Protein AF-A0A9X9BD15-F1 (afdb_monomer_lite)

Foldseek 3Di:
DVLVVCCVPDPLALQSLLVVQLPDDFDDPCPPQPRSAFDPAWDAADDDDPVPGPATADHPVCLVVLRVVLRCLLPDPPDPDDLLVSLVVSLVSQVRSVGGPTCSNVSSLVSSLSSCCVVVVDVDSPDPCVVPD

Structure (mmCIF, N/CA/C/O backbone):
data_AF-A0A9X9BD15-F1
#
_entry.id   AF-A0A9X9BD15-F1
#
loop_
_atom_site.group_PDB
_atom_site.id
_atom_site.type_symbol
_atom_site.label_atom_id
_atom_site.label_alt_id
_atom_site.label_comp_id
_atom_site.label_asym_id
_atom_site.label_entity_id
_atom_site.label_seq_id
_atom_site.pdbx_PDB_ins_code
_atom_site.Cartn_x
_atom_site.Cartn_y
_atom_site.Cartn_z
_atom_site.occupancy
_atom_site.B_iso_or_equiv
_atom_site.auth_seq_id
_atom_site.auth_comp_id
_atom_site.auth_asym_id
_atom_site.auth_atom_id
_atom_site.pdbx_PDB_model_num
ATOM 1 N N . MET A 1 1 ? 1.923 12.522 13.757 1.00 67.44 1 MET A N 1
ATOM 2 C CA . MET A 1 1 ? 2.247 11.699 12.566 1.00 67.44 1 MET A CA 1
ATOM 3 C C . MET A 1 1 ? 1.398 12.184 11.397 1.00 67.44 1 MET A C 1
ATOM 5 O O . MET A 1 1 ? 0.188 12.222 11.559 1.00 67.44 1 MET A O 1
ATOM 9 N N . TYR A 1 2 ? 1.991 12.564 10.257 1.00 82.44 2 TYR A N 1
ATOM 10 C CA . TYR A 1 2 ? 1.248 13.149 9.123 1.00 82.44 2 TYR A CA 1
ATOM 11 C C . TYR A 1 2 ? 0.061 12.285 8.658 1.00 82.44 2 TYR A C 1
ATOM 13 O O . TYR A 1 2 ? -1.037 12.809 8.524 1.00 82.44 2 TYR A O 1
ATOM 21 N N . GLY 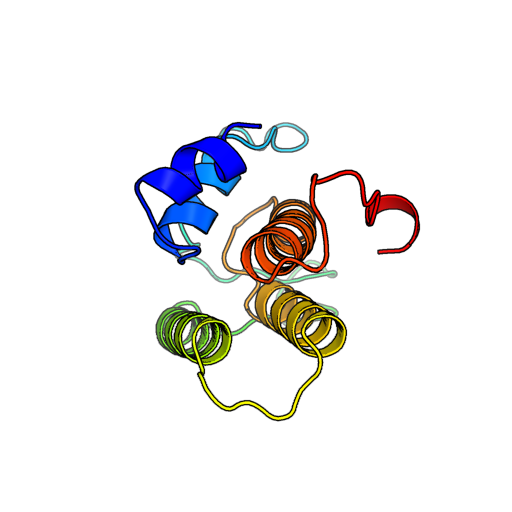A 1 3 ? 0.243 10.965 8.516 1.00 79.25 3 GLY A N 1
ATOM 22 C CA . GLY A 1 3 ? -0.830 10.058 8.083 1.00 79.25 3 GLY A CA 1
ATOM 23 C C . GLY A 1 3 ? -2.052 10.051 9.005 1.00 79.25 3 GLY A C 1
ATOM 24 O O . GLY A 1 3 ? -3.171 10.130 8.522 1.00 79.25 3 GLY A O 1
ATOM 25 N N . LEU A 1 4 ? -1.852 10.050 10.329 1.00 82.81 4 LEU A N 1
ATOM 26 C CA . LEU A 1 4 ? -2.960 10.113 11.293 1.00 82.81 4 LEU A CA 1
ATOM 27 C C . LEU A 1 4 ? -3.695 11.456 11.270 1.00 82.81 4 LEU A C 1
ATOM 29 O O . LEU A 1 4 ? -4.906 11.482 11.435 1.00 82.81 4 LEU A O 1
ATOM 33 N N . VAL A 1 5 ? -2.980 12.559 11.031 1.00 87.12 5 VAL A N 1
ATOM 34 C CA . VAL A 1 5 ? -3.612 13.877 10.856 1.00 87.12 5 VAL A CA 1
ATOM 35 C C . VAL A 1 5 ? -4.443 13.893 9.572 1.00 87.12 5 VAL A C 1
ATOM 37 O O . VAL A 1 5 ? -5.581 14.348 9.584 1.00 87.12 5 VAL A O 1
ATOM 40 N N . ARG A 1 6 ? -3.909 13.342 8.474 1.00 90.81 6 ARG A N 1
ATOM 41 C CA . ARG A 1 6 ? -4.612 13.276 7.185 1.00 90.81 6 ARG A CA 1
ATOM 42 C C . ARG A 1 6 ? -5.842 12.382 7.195 1.00 90.81 6 ARG A C 1
ATOM 44 O O . ARG A 1 6 ? -6.763 12.667 6.439 1.00 90.81 6 ARG A O 1
ATOM 51 N N . LEU A 1 7 ? -5.889 11.372 8.063 1.00 88.31 7 LEU A N 1
ATOM 52 C CA . LEU A 1 7 ? -7.076 10.534 8.248 1.00 88.31 7 LEU A CA 1
ATOM 53 C C . LEU A 1 7 ? -8.309 11.313 8.738 1.00 88.31 7 LEU A C 1
ATOM 55 O O . LEU A 1 7 ? -9.419 10.813 8.592 1.00 88.31 7 LEU A O 1
ATOM 59 N N . GLY A 1 8 ? -8.139 12.533 9.267 1.00 85.94 8 GLY A N 1
ATOM 60 C CA . GLY A 1 8 ? -9.256 13.434 9.567 1.00 85.94 8 GLY A CA 1
ATOM 61 C C . GLY A 1 8 ? -9.965 13.993 8.325 1.00 85.94 8 GLY A C 1
ATOM 62 O O . GLY A 1 8 ? -11.150 14.296 8.398 1.00 85.94 8 GLY A O 1
ATOM 63 N N . ASP A 1 9 ? -9.269 14.081 7.185 1.00 89.44 9 ASP A N 1
ATOM 64 C CA . ASP A 1 9 ? -9.791 14.676 5.943 1.00 89.44 9 ASP A CA 1
ATOM 65 C C . ASP A 1 9 ? -9.932 13.662 4.794 1.00 89.44 9 ASP A C 1
ATOM 67 O O . ASP A 1 9 ? -10.653 13.908 3.826 1.00 89.44 9 ASP A O 1
ATOM 71 N N . LEU A 1 10 ? -9.174 12.563 4.837 1.00 90.38 10 LEU A N 1
ATOM 72 C CA . LEU A 1 10 ? -9.070 11.581 3.762 1.00 90.38 10 LEU A CA 1
ATOM 73 C C . LEU A 1 10 ? -9.095 10.168 4.359 1.00 90.38 10 LEU A C 1
ATOM 75 O O . LEU A 1 10 ? -8.224 9.858 5.172 1.00 90.38 10 LEU A O 1
ATOM 79 N N . PRO A 1 11 ? -10.025 9.282 3.952 1.00 92.44 11 PRO A N 1
ATOM 80 C CA . PRO A 1 11 ? -10.017 7.907 4.430 1.00 92.44 11 PRO A CA 1
ATOM 81 C C . PRO A 1 11 ? -8.723 7.195 4.022 1.00 92.44 11 PRO A C 1
ATOM 83 O O . PRO A 1 11 ? -8.034 7.590 3.071 1.00 92.44 11 PRO A O 1
ATOM 86 N N . LEU A 1 12 ? -8.403 6.112 4.733 1.00 93.88 12 LEU A N 1
ATOM 87 C CA . LEU A 1 12 ? -7.309 5.233 4.343 1.00 93.88 12 LEU A CA 1
ATOM 88 C C . LEU A 1 12 ? -7.585 4.704 2.934 1.00 93.88 12 LEU A C 1
ATOM 90 O O . LEU A 1 12 ? -8.532 3.967 2.744 1.00 93.88 12 LEU A O 1
ATOM 94 N N . SER A 1 13 ? -6.792 5.141 1.963 1.00 96.25 13 SER A N 1
ATOM 95 C CA . SER A 1 13 ? -7.060 4.978 0.531 1.00 96.25 13 SER A CA 1
ATOM 96 C C . SER A 1 13 ? -5.750 4.884 -0.243 1.00 96.25 13 SER A C 1
ATOM 98 O O . SER A 1 13 ? -4.693 5.276 0.265 1.00 96.25 13 SER A O 1
ATOM 100 N N . LEU A 1 14 ? -5.802 4.449 -1.500 1.00 96.88 14 LEU A N 1
ATOM 101 C CA . LEU A 1 14 ? -4.657 4.448 -2.415 1.00 96.88 14 LEU A CA 1
ATOM 102 C C . LEU A 1 14 ? -4.040 5.844 -2.551 1.00 96.88 14 LEU A C 1
ATOM 104 O O . LEU A 1 14 ? -2.817 5.984 -2.612 1.00 96.88 14 LEU A O 1
ATOM 108 N N . ARG A 1 15 ? -4.873 6.891 -2.526 1.00 96.44 15 ARG A N 1
ATOM 109 C CA . ARG A 1 15 ? -4.411 8.282 -2.504 1.00 96.44 15 ARG A CA 1
ATOM 110 C C . ARG A 1 15 ? -3.594 8.582 -1.249 1.00 96.44 15 ARG A C 1
ATOM 112 O O . ARG A 1 15 ? -2.494 9.114 -1.371 1.00 96.44 15 ARG A O 1
ATOM 119 N N . LEU A 1 16 ? -4.093 8.224 -0.062 1.00 95.06 16 LEU A N 1
ATOM 120 C CA . LEU A 1 16 ? -3.337 8.429 1.176 1.00 95.06 16 LEU A CA 1
ATOM 121 C C . LEU A 1 16 ? -2.033 7.623 1.161 1.00 95.06 16 LEU A C 1
ATOM 123 O O . LEU A 1 16 ? -0.993 8.134 1.558 1.00 95.06 16 LEU A O 1
ATOM 127 N N . ILE A 1 17 ? -2.059 6.386 0.658 1.00 95.69 17 ILE A N 1
ATOM 128 C CA . ILE A 1 17 ? -0.868 5.535 0.533 1.00 95.69 17 ILE A CA 1
ATOM 129 C C . ILE A 1 17 ? 0.192 6.201 -0.355 1.00 95.69 17 ILE A C 1
ATOM 131 O O . ILE A 1 17 ? 1.371 6.202 0.003 1.00 95.69 17 ILE A O 1
ATOM 135 N N . ARG A 1 18 ? -0.215 6.813 -1.473 1.00 95.44 18 ARG A N 1
ATOM 136 C CA . ARG A 1 18 ? 0.668 7.600 -2.345 1.00 95.44 18 ARG A CA 1
ATOM 137 C C . ARG A 1 18 ? 1.218 8.846 -1.645 1.00 95.44 18 ARG A C 1
ATOM 139 O O . ARG A 1 18 ? 2.434 9.029 -1.652 1.00 95.44 18 ARG A O 1
ATOM 146 N N . GLU A 1 19 ? 0.364 9.634 -0.980 1.00 94.38 19 GLU A N 1
ATOM 147 C CA . GLU A 1 19 ? 0.774 10.816 -0.190 1.00 94.38 19 GLU A CA 1
ATOM 148 C C . GLU A 1 19 ? 1.788 10.432 0.907 1.00 94.38 19 GLU A C 1
ATOM 150 O O . GLU A 1 19 ? 2.754 11.152 1.172 1.00 94.38 19 GLU A O 1
ATOM 155 N N . MET A 1 20 ? 1.600 9.273 1.543 1.00 92.06 20 MET A N 1
ATOM 156 C CA . MET A 1 20 ? 2.531 8.755 2.541 1.00 92.06 20 MET A CA 1
ATOM 157 C C . MET A 1 20 ? 3.838 8.272 1.912 1.00 92.06 20 MET A C 1
ATOM 159 O O . MET A 1 20 ? 4.905 8.583 2.437 1.00 92.06 20 MET A O 1
ATOM 163 N N . HIS A 1 21 ? 3.773 7.539 0.799 1.00 93.38 21 HIS A N 1
ATOM 164 C CA . HIS A 1 21 ? 4.956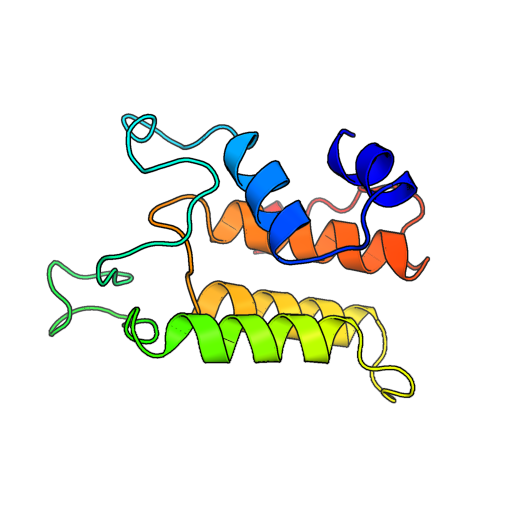 7.057 0.087 1.00 93.38 21 HIS A CA 1
ATOM 165 C C . HIS A 1 21 ? 5.842 8.215 -0.394 1.00 93.38 21 HIS A C 1
ATOM 167 O O . HIS A 1 21 ? 7.059 8.141 -0.257 1.00 93.38 21 HIS A O 1
ATOM 173 N N . GLU A 1 22 ? 5.253 9.297 -0.910 1.00 91.81 22 GLU A N 1
ATOM 174 C CA . GLU A 1 22 ? 5.979 10.510 -1.318 1.00 91.81 22 GLU A CA 1
ATOM 175 C C . GLU A 1 22 ? 6.834 11.096 -0.183 1.00 91.81 22 GLU A C 1
ATOM 177 O O . GLU A 1 22 ? 7.939 11.587 -0.405 1.00 91.81 22 GLU A O 1
ATOM 182 N N . ARG A 1 23 ? 6.333 11.009 1.052 1.00 88.94 23 ARG A N 1
ATOM 183 C CA . ARG A 1 23 ? 6.958 11.591 2.247 1.00 88.94 23 ARG A CA 1
ATOM 184 C C . ARG A 1 23 ? 7.917 10.649 2.965 1.00 88.94 23 ARG A C 1
ATOM 186 O O . ARG A 1 23 ? 8.605 11.084 3.892 1.00 88.94 23 ARG A O 1
ATOM 193 N N . LEU A 1 24 ? 7.949 9.369 2.599 1.00 82.94 24 LEU A N 1
ATOM 194 C CA . LEU A 1 24 ? 8.881 8.420 3.192 1.00 82.94 24 LEU A CA 1
ATOM 195 C C . LEU A 1 24 ? 10.292 8.678 2.643 1.00 82.94 24 LEU A C 1
ATOM 197 O O . LEU A 1 24 ? 10.469 8.768 1.429 1.00 82.94 24 LEU A O 1
ATOM 201 N N . PRO A 1 25 ? 11.321 8.749 3.505 1.00 68.00 25 PRO A N 1
ATOM 202 C CA . PRO A 1 25 ? 12.694 8.842 3.035 1.00 68.00 25 PRO A CA 1
ATOM 203 C C . PRO A 1 25 ? 13.029 7.562 2.265 1.00 68.00 25 PRO A C 1
ATOM 205 O O . PRO A 1 25 ? 13.092 6.480 2.856 1.00 68.00 25 PRO A O 1
ATOM 208 N N . LEU A 1 26 ? 13.204 7.681 0.946 1.00 66.25 26 LEU A N 1
ATOM 209 C CA . LEU A 1 26 ? 13.640 6.593 0.069 1.00 66.25 26 LEU A CA 1
ATOM 210 C C . LEU A 1 26 ? 15.128 6.295 0.309 1.00 66.25 26 LEU A C 1
ATOM 212 O O . LEU A 1 26 ? 15.902 7.172 0.691 1.00 66.25 26 LEU A O 1
ATOM 216 N N . SER A 1 27 ? 15.544 5.042 0.125 1.00 56.16 27 SER A N 1
ATOM 217 C CA . SER A 1 27 ? 16.921 4.627 0.428 1.00 56.16 27 SER A CA 1
ATOM 218 C C . SER A 1 27 ? 17.835 4.931 -0.763 1.00 56.16 27 SER A C 1
ATOM 220 O O . SER A 1 27 ? 17.511 4.580 -1.896 1.00 56.16 27 SER A O 1
ATOM 222 N N . GLY A 1 28 ? 19.019 5.505 -0.523 1.00 57.97 28 GLY A N 1
ATOM 223 C CA . GLY A 1 28 ? 20.080 5.652 -1.532 1.00 57.97 28 GLY A CA 1
ATOM 224 C C . GLY A 1 28 ? 19.814 6.704 -2.621 1.00 57.97 28 GLY A C 1
ATOM 225 O O . GLY A 1 28 ? 19.057 7.649 -2.417 1.00 57.97 28 GLY A O 1
ATOM 226 N N . ARG A 1 29 ? 20.434 6.542 -3.807 1.00 50.81 29 ARG A N 1
ATOM 227 C CA . ARG A 1 29 ? 20.259 7.399 -5.012 1.00 50.81 29 ARG A CA 1
ATOM 228 C C . ARG A 1 29 ? 18.840 7.301 -5.632 1.00 50.81 29 ARG A C 1
ATOM 230 O O . ARG A 1 29 ? 18.686 7.404 -6.843 1.00 50.81 29 ARG A O 1
ATOM 237 N N . GLY A 1 30 ? 17.815 7.026 -4.823 1.00 46.47 30 GLY A N 1
ATOM 238 C CA . GLY A 1 30 ? 16.429 6.746 -5.209 1.00 46.47 30 GLY A CA 1
ATOM 239 C C . GLY A 1 30 ? 15.501 7.962 -5.234 1.00 46.47 30 GLY A C 1
ATOM 240 O O . GLY A 1 30 ? 14.324 7.799 -5.539 1.00 46.47 30 GLY A O 1
ATOM 241 N N . GLY A 1 31 ? 16.013 9.176 -4.986 1.00 50.44 31 GLY A N 1
ATOM 242 C CA . GLY A 1 31 ? 15.246 10.428 -5.108 1.00 50.44 31 GLY A CA 1
ATOM 243 C C . GLY A 1 31 ? 14.646 10.681 -6.502 1.00 50.44 31 GLY A C 1
ATOM 244 O O . GLY A 1 31 ? 13.851 11.594 -6.670 1.00 50.44 31 GLY A O 1
ATOM 245 N N . THR A 1 32 ? 14.992 9.855 -7.493 1.00 57.34 32 THR A N 1
ATOM 246 C CA . THR A 1 32 ? 14.521 9.910 -8.884 1.00 57.34 32 THR A CA 1
ATOM 247 C C . THR A 1 32 ? 13.496 8.826 -9.243 1.00 57.34 32 THR A C 1
ATOM 249 O O . THR A 1 32 ? 13.063 8.759 -10.391 1.00 57.34 32 THR A O 1
ATOM 252 N N . LYS A 1 33 ? 13.080 7.962 -8.304 1.00 69.81 33 LYS A N 1
ATOM 253 C CA . LYS A 1 33 ? 12.147 6.845 -8.566 1.00 69.81 33 LYS A CA 1
ATOM 254 C C . LYS A 1 33 ? 10.663 7.220 -8.403 1.00 69.81 33 LYS A C 1
ATOM 256 O O . LYS A 1 33 ? 9.882 6.412 -7.915 1.00 69.81 33 LYS A O 1
ATOM 261 N N . ASN A 1 34 ? 10.287 8.432 -8.814 1.00 81.81 34 ASN A N 1
ATOM 262 C CA . ASN A 1 34 ? 8.919 8.974 -8.770 1.00 81.81 34 ASN A CA 1
ATOM 263 C C . ASN A 1 34 ? 8.195 8.763 -7.418 1.00 81.81 34 ASN A C 1
ATOM 265 O O . ASN A 1 34 ? 7.252 7.970 -7.334 1.00 81.81 34 ASN A O 1
ATOM 269 N N . PRO A 1 35 ? 8.628 9.445 -6.341 1.00 87.56 35 PRO A N 1
ATOM 270 C CA . PRO A 1 35 ? 7.944 9.383 -5.053 1.00 87.56 35 PRO A CA 1
ATOM 271 C C . PRO A 1 35 ? 6.452 9.713 -5.191 1.00 87.56 35 PRO A C 1
ATOM 273 O O . PRO A 1 35 ? 6.090 10.737 -5.753 1.00 87.56 35 PRO A O 1
ATOM 276 N N . GLY A 1 36 ? 5.593 8.828 -4.685 1.00 91.75 36 GLY A N 1
ATOM 277 C CA . GLY A 1 36 ? 4.142 9.032 -4.658 1.00 91.75 36 GLY A CA 1
ATOM 278 C C . GLY A 1 36 ? 3.426 8.544 -5.916 1.00 91.75 36 GLY A C 1
ATOM 279 O O . GLY A 1 36 ? 2.200 8.555 -5.957 1.00 91.75 36 GLY A O 1
ATOM 280 N N . GLU A 1 37 ? 4.154 8.047 -6.914 1.00 94.44 37 GLU A N 1
ATOM 281 C CA . GLU A 1 37 ? 3.581 7.530 -8.155 1.00 94.44 37 GLU A CA 1
ATOM 282 C C . GLU A 1 37 ? 3.660 6.008 -8.218 1.00 94.44 37 GLU A C 1
ATOM 284 O O . GLU A 1 37 ? 4.703 5.410 -7.947 1.00 94.44 37 GLU A O 1
ATOM 289 N N . PHE A 1 38 ? 2.570 5.375 -8.650 1.00 96.19 38 PHE A N 1
ATOM 290 C CA . PHE A 1 38 ? 2.617 3.964 -9.007 1.00 96.19 38 PHE A CA 1
ATOM 291 C C . PHE A 1 38 ? 3.507 3.750 -10.235 1.00 96.19 38 PHE A C 1
ATOM 293 O O . PHE A 1 38 ? 3.624 4.603 -11.125 1.00 96.19 38 PHE A O 1
ATOM 300 N N . ARG A 1 39 ? 4.176 2.600 -10.278 1.00 94.94 39 ARG A N 1
ATOM 301 C CA . ARG A 1 39 ? 5.120 2.266 -11.342 1.00 94.94 39 ARG A CA 1
ATOM 302 C C . ARG A 1 39 ? 4.406 2.134 -12.683 1.00 94.94 39 ARG A C 1
ATOM 304 O O . ARG A 1 39 ? 3.323 1.575 -12.790 1.00 94.94 39 ARG A O 1
ATOM 311 N N . ARG A 1 40 ? 5.085 2.578 -13.735 1.00 94.56 40 ARG A N 1
ATOM 312 C CA . ARG A 1 40 ? 4.646 2.394 -15.130 1.00 94.56 40 ARG A CA 1
ATOM 313 C C . ARG A 1 40 ? 5.457 1.336 -15.872 1.00 94.56 40 ARG A C 1
ATOM 315 O O . ARG A 1 40 ? 5.145 0.994 -17.004 1.00 94.56 40 ARG A O 1
ATOM 322 N N . SER A 1 41 ? 6.510 0.831 -15.237 1.00 93.06 41 SER A N 1
ATOM 323 C CA . SER A 1 41 ? 7.385 -0.211 -15.760 1.00 93.06 41 SER A CA 1
ATOM 324 C C . SER A 1 41 ? 7.292 -1.473 -14.908 1.00 93.06 41 SER A C 1
ATOM 326 O O . SER A 1 41 ? 6.905 -1.440 -13.733 1.00 93.06 41 SER A O 1
ATOM 328 N N . GLN A 1 42 ? 7.645 -2.607 -15.510 1.00 94.56 42 GLN A N 1
ATOM 329 C CA . GLN A 1 42 ? 7.754 -3.858 -14.777 1.00 94.56 42 GLN A CA 1
ATOM 330 C C . GLN A 1 42 ? 8.952 -3.810 -13.827 1.00 94.56 42 GLN A C 1
ATOM 332 O O . GLN A 1 42 ? 10.069 -3.504 -14.246 1.00 94.56 42 GLN A O 1
ATOM 337 N N . ASN A 1 43 ? 8.717 -4.152 -12.564 1.00 93.00 43 ASN A N 1
ATOM 338 C CA . ASN A 1 43 ? 9.759 -4.438 -11.584 1.00 93.00 43 ASN A CA 1
ATOM 339 C C . ASN A 1 43 ? 9.798 -5.945 -11.283 1.00 93.00 43 ASN A C 1
ATOM 341 O O . ASN A 1 43 ? 8.962 -6.722 -11.744 1.00 93.00 43 ASN A O 1
ATOM 345 N N . TRP A 1 44 ? 10.820 -6.379 -10.559 1.00 94.12 44 TRP A N 1
ATOM 346 C CA . TRP A 1 44 ? 10.973 -7.757 -10.108 1.00 94.12 44 TRP A CA 1
ATOM 347 C C . TRP A 1 44 ? 11.810 -7.780 -8.833 1.00 94.12 44 TRP A C 1
ATOM 349 O O . TRP A 1 44 ? 12.573 -6.848 -8.561 1.00 94.12 44 TRP A O 1
ATOM 359 N N . ILE A 1 45 ? 11.644 -8.835 -8.042 1.00 92.19 45 ILE A N 1
ATOM 360 C CA . ILE A 1 45 ? 12.293 -8.997 -6.743 1.00 92.19 45 ILE A CA 1
ATOM 361 C C . ILE A 1 45 ? 13.305 -10.137 -6.853 1.00 92.19 45 ILE A C 1
ATOM 363 O O . ILE A 1 45 ? 12.950 -11.275 -7.164 1.00 92.19 45 ILE A O 1
ATOM 367 N N . GLY A 1 46 ? 14.576 -9.823 -6.595 1.00 90.19 46 GLY A N 1
ATOM 368 C CA . GLY A 1 46 ? 15.694 -10.751 -6.783 1.00 90.19 46 GLY A CA 1
ATOM 369 C C . GLY A 1 46 ? 16.033 -10.990 -8.259 1.00 90.19 46 GLY A C 1
ATOM 370 O O . GLY A 1 46 ? 15.227 -10.731 -9.145 1.00 90.19 46 GLY A O 1
ATOM 371 N N . GLY A 1 47 ? 17.244 -11.476 -8.535 1.00 91.50 47 GLY A N 1
ATOM 372 C CA . GLY A 1 47 ? 17.717 -11.698 -9.906 1.00 91.50 47 GLY A CA 1
ATOM 373 C C . GLY A 1 47 ? 18.083 -10.414 -10.664 1.00 91.50 47 GLY A C 1
ATOM 374 O O . GLY A 1 47 ? 18.051 -9.306 -10.129 1.00 91.50 47 GLY A O 1
ATOM 375 N N . SER A 1 48 ? 18.473 -10.571 -11.929 1.00 90.75 48 SER A N 1
ATOM 376 C CA . SER A 1 48 ? 18.913 -9.476 -12.813 1.00 90.75 48 SER A CA 1
ATOM 377 C C . SER A 1 48 ? 17.908 -9.142 -13.918 1.00 90.75 48 SER A C 1
ATOM 379 O O . SER A 1 48 ? 18.021 -8.094 -14.551 1.00 90.75 48 SER A O 1
ATOM 381 N N . ARG A 1 49 ? 16.927 -10.017 -14.154 1.00 90.44 49 ARG A N 1
ATOM 382 C CA . ARG A 1 49 ? 15.863 -9.873 -15.156 1.00 90.44 49 ARG A CA 1
ATOM 383 C C . ARG A 1 49 ? 14.627 -10.676 -14.727 1.00 90.44 49 ARG A C 1
ATOM 385 O O . ARG A 1 49 ? 14.784 -11.623 -13.960 1.00 90.44 49 ARG A O 1
ATOM 392 N N . PRO A 1 50 ? 13.427 -10.413 -15.275 1.00 89.31 50 PRO A N 1
ATOM 393 C CA . PRO A 1 50 ? 12.217 -11.148 -14.891 1.00 89.31 50 PRO A CA 1
ATOM 394 C C . PRO A 1 50 ? 12.362 -12.677 -14.958 1.00 89.31 50 PRO A C 1
ATOM 396 O O . PRO A 1 50 ? 11.919 -13.379 -14.060 1.00 89.31 50 PRO A O 1
ATOM 399 N N . GLY A 1 51 ? 13.055 -13.204 -15.976 1.00 91.56 51 GLY A N 1
ATOM 400 C CA . GLY A 1 51 ? 13.221 -14.652 -16.166 1.00 91.56 51 GLY A CA 1
ATOM 401 C C . GLY A 1 51 ? 14.133 -15.367 -15.160 1.00 91.56 51 GLY A C 1
ATOM 402 O O . GLY A 1 51 ? 14.212 -16.589 -15.203 1.00 91.56 51 GLY A O 1
ATOM 403 N N . ASN A 1 52 ? 14.852 -14.647 -14.292 1.00 94.25 52 ASN A N 1
ATOM 404 C CA . ASN A 1 52 ? 15.612 -15.244 -13.184 1.00 94.25 52 ASN A CA 1
ATOM 405 C C . ASN A 1 52 ? 15.298 -14.586 -11.834 1.00 94.25 52 ASN A C 1
ATOM 407 O O . ASN A 1 52 ? 16.079 -14.717 -10.890 1.00 94.25 52 ASN A O 1
ATOM 411 N N . ALA A 1 53 ? 14.192 -13.847 -11.762 1.00 95.69 53 ALA A N 1
ATOM 412 C CA . ALA A 1 53 ? 13.760 -13.225 -10.530 1.00 95.69 53 ALA A CA 1
ATOM 413 C C . ALA A 1 53 ? 13.180 -14.262 -9.566 1.00 95.69 53 ALA A C 1
ATOM 415 O O . ALA A 1 53 ? 12.637 -15.281 -9.990 1.00 95.69 53 ALA A O 1
ATOM 416 N N . LEU A 1 54 ? 13.271 -13.983 -8.264 1.00 95.06 54 LEU A N 1
ATOM 417 C CA . LEU A 1 54 ? 12.596 -14.795 -7.247 1.00 95.06 54 LEU A CA 1
ATOM 418 C C . LEU A 1 54 ? 11.084 -14.589 -7.318 1.00 95.06 54 LEU A C 1
ATOM 420 O O . LEU A 1 54 ? 10.314 -15.517 -7.089 1.00 95.06 54 LEU A O 1
ATOM 424 N N . PHE A 1 55 ? 10.670 -13.363 -7.635 1.00 95.38 55 PHE A N 1
ATOM 425 C CA . PHE A 1 55 ? 9.274 -13.010 -7.797 1.00 95.38 55 PHE A CA 1
ATOM 426 C C . PHE A 1 55 ? 9.102 -11.899 -8.833 1.00 95.38 55 PHE A C 1
ATOM 428 O O . PHE A 1 55 ? 9.873 -10.934 -8.877 1.00 95.38 55 PHE A O 1
ATOM 435 N N . VAL A 1 56 ? 8.060 -12.030 -9.650 1.00 96.69 56 VAL A N 1
ATOM 436 C CA . VAL A 1 56 ? 7.651 -11.030 -10.637 1.00 96.69 56 VAL A CA 1
ATOM 437 C C . VAL A 1 56 ? 6.229 -10.583 -10.278 1.00 96.69 56 VAL A C 1
ATOM 439 O O . VAL A 1 56 ? 5.302 -11.377 -10.434 1.00 96.69 56 VAL A O 1
ATOM 442 N N . PRO A 1 57 ? 6.048 -9.346 -9.777 1.00 97.25 57 PRO A N 1
ATOM 443 C CA . PRO A 1 57 ? 4.730 -8.778 -9.490 1.00 97.25 57 PRO A CA 1
ATOM 444 C C . PRO A 1 57 ? 3.845 -8.676 -10.745 1.00 97.25 57 PRO A C 1
ATOM 446 O O . PRO A 1 57 ? 4.380 -8.720 -11.859 1.00 97.25 57 PRO A O 1
ATOM 449 N N . PRO A 1 58 ? 2.522 -8.454 -10.596 1.00 97.25 58 PRO A N 1
ATOM 450 C CA . PRO A 1 58 ? 1.608 -8.268 -11.725 1.00 97.25 58 PRO A CA 1
ATOM 451 C C . PRO A 1 58 ? 2.116 -7.227 -12.737 1.00 97.25 58 PRO A C 1
ATOM 453 O O . PRO A 1 58 ? 2.761 -6.253 -12.339 1.00 97.25 58 PRO A O 1
ATOM 456 N N . PRO A 1 59 ? 1.840 -7.366 -14.042 1.00 96.88 59 PRO A N 1
ATOM 457 C CA . PRO A 1 59 ? 2.214 -6.345 -15.015 1.00 96.88 59 PRO A CA 1
ATOM 458 C C . PRO A 1 59 ? 1.506 -5.006 -14.729 1.00 96.88 59 PRO A C 1
ATOM 460 O O . PRO A 1 59 ? 0.399 -5.013 -14.187 1.00 96.88 59 PRO A O 1
ATOM 463 N N . PRO A 1 60 ? 2.077 -3.839 -15.109 1.00 95.94 60 PRO A N 1
ATOM 464 C CA . PRO A 1 60 ? 1.434 -2.539 -14.884 1.00 95.94 60 PRO A CA 1
ATOM 465 C C . PRO A 1 60 ? 0.007 -2.449 -15.442 1.00 95.94 60 PRO A C 1
ATOM 467 O O . PRO A 1 60 ? -0.825 -1.758 -14.874 1.00 95.94 60 PRO A O 1
ATOM 470 N N . THR A 1 61 ? -0.287 -3.186 -16.517 1.00 95.94 61 THR A N 1
ATOM 471 C CA . THR A 1 61 ? -1.614 -3.259 -17.147 1.00 95.94 61 THR A CA 1
ATOM 472 C C . THR A 1 61 ? -2.679 -3.929 -16.279 1.00 95.94 61 THR A C 1
ATOM 474 O O . THR A 1 61 ? -3.862 -3.703 -16.500 1.00 95.94 61 THR A O 1
ATOM 477 N N . GLU A 1 62 ? -2.278 -4.756 -15.314 1.00 97.50 62 GLU A N 1
ATOM 478 C CA . GLU A 1 62 ? -3.178 -5.459 -14.387 1.00 97.50 62 GLU A CA 1
ATOM 479 C C . GLU A 1 62 ? -3.102 -4.889 -12.964 1.00 97.50 62 GLU A C 1
ATOM 481 O O . GLU A 1 62 ? -3.992 -5.116 -12.146 1.00 97.50 62 GLU A O 1
ATOM 486 N N . MET A 1 63 ? -2.050 -4.120 -12.668 1.00 97.69 63 MET A N 1
ATOM 487 C CA . MET A 1 63 ? -1.773 -3.569 -11.345 1.00 97.69 63 MET A CA 1
ATOM 488 C C . MET A 1 63 ? -2.925 -2.714 -10.809 1.00 97.69 63 MET A C 1
ATOM 490 O O . MET A 1 63 ? -3.285 -2.867 -9.644 1.00 97.69 63 MET A O 1
ATOM 494 N N . ASP A 1 64 ? -3.519 -1.856 -11.642 1.00 95.81 64 ASP A N 1
ATOM 495 C CA . ASP A 1 64 ? -4.610 -0.970 -11.220 1.00 95.81 64 ASP A CA 1
ATOM 496 C C . ASP A 1 64 ? -5.834 -1.773 -10.756 1.00 95.81 64 ASP A C 1
ATOM 498 O O . ASP A 1 64 ? -6.391 -1.499 -9.697 1.00 95.81 64 ASP A O 1
ATOM 502 N N . ALA A 1 65 ? -6.181 -2.857 -11.460 1.00 98.00 65 ALA A N 1
ATOM 503 C CA . ALA A 1 65 ? -7.263 -3.747 -11.042 1.00 98.00 65 ALA A CA 1
ATOM 504 C C . ALA A 1 65 ? -6.955 -4.449 -9.704 1.00 98.00 65 ALA A C 1
ATOM 506 O O . ALA A 1 65 ? -7.849 -4.636 -8.874 1.00 98.00 65 ALA A O 1
ATOM 507 N N . CYS A 1 66 ? -5.692 -4.821 -9.463 1.00 98.31 66 CYS A N 1
ATOM 508 C CA . CYS A 1 66 ? -5.274 -5.382 -8.178 1.00 98.31 66 CYS A CA 1
ATOM 509 C C . CYS A 1 66 ? -5.329 -4.350 -7.041 1.00 98.31 66 CYS A C 1
ATOM 511 O O . CYS A 1 66 ? -5.715 -4.700 -5.924 1.00 98.31 66 CYS A O 1
ATOM 513 N N . LEU A 1 67 ? -4.944 -3.099 -7.305 1.00 98.25 67 LEU A N 1
ATOM 514 C CA . LEU A 1 67 ? -4.995 -2.009 -6.330 1.00 98.25 67 LEU A CA 1
ATOM 515 C C . LEU A 1 67 ? -6.439 -1.633 -5.983 1.00 98.25 67 LEU A C 1
ATOM 517 O O . LEU A 1 67 ? -6.755 -1.483 -4.803 1.00 98.25 67 LEU A O 1
ATOM 521 N N . ASP A 1 68 ? -7.324 -1.585 -6.975 1.00 97.81 68 ASP A N 1
ATOM 522 C CA . ASP A 1 68 ? -8.760 -1.395 -6.766 1.00 97.81 68 ASP A CA 1
ATOM 523 C C . ASP A 1 68 ? -9.345 -2.497 -5.874 1.00 97.81 68 ASP A C 1
ATOM 525 O O . ASP A 1 68 ? -10.116 -2.230 -4.949 1.00 97.81 68 ASP A O 1
ATOM 529 N N . ALA A 1 69 ? -8.975 -3.756 -6.127 1.00 98.12 69 ALA A N 1
ATOM 530 C CA . ALA A 1 69 ? -9.414 -4.879 -5.304 1.00 98.12 69 ALA A CA 1
ATOM 531 C C . ALA A 1 69 ? -8.872 -4.786 -3.866 1.00 98.12 69 ALA A C 1
ATOM 533 O O . ALA A 1 69 ? -9.609 -5.071 -2.920 1.00 98.12 69 ALA A O 1
ATOM 534 N N . LEU A 1 70 ? -7.618 -4.350 -3.692 1.00 98.19 70 LEU A N 1
ATOM 535 C CA . LEU A 1 70 ? -7.012 -4.109 -2.380 1.00 98.19 70 LEU A CA 1
ATOM 536 C C . LEU A 1 70 ? -7.775 -3.027 -1.599 1.00 98.19 70 LEU A C 1
ATOM 538 O O . LEU A 1 70 ? -8.073 -3.225 -0.421 1.00 98.19 70 LEU A O 1
ATOM 542 N N . GLU A 1 71 ? -8.106 -1.904 -2.239 1.00 97.38 71 GLU A N 1
ATOM 543 C CA . GLU A 1 71 ? -8.845 -0.806 -1.604 1.00 97.38 71 GLU A CA 1
ATOM 544 C C . GLU A 1 71 ? -10.274 -1.224 -1.234 1.00 97.38 71 GLU A C 1
ATOM 546 O O . GLU A 1 71 ? -10.714 -0.996 -0.106 1.00 97.38 71 GLU A O 1
ATOM 551 N N . ARG A 1 72 ? -10.977 -1.944 -2.120 1.00 96.56 72 ARG A N 1
ATOM 552 C CA . ARG A 1 72 ? -12.296 -2.518 -1.793 1.00 96.56 72 ARG A CA 1
ATOM 553 C C . ARG A 1 72 ? -12.218 -3.480 -0.613 1.00 96.56 72 ARG A C 1
ATOM 555 O O . ARG A 1 72 ? -13.054 -3.406 0.281 1.00 96.56 72 ARG A O 1
ATOM 562 N N . PHE A 1 73 ? -11.212 -4.354 -0.582 1.00 96.12 73 PHE A N 1
ATOM 563 C CA . PHE A 1 73 ? -11.014 -5.273 0.537 1.00 96.12 73 PHE A CA 1
ATOM 564 C C . PHE A 1 73 ? -10.761 -4.514 1.842 1.00 96.12 73 PHE A C 1
ATOM 566 O O . PHE A 1 73 ? -11.321 -4.866 2.878 1.00 96.12 73 PHE A O 1
ATOM 573 N N . MET A 1 74 ? -9.979 -3.435 1.800 1.00 94.69 74 MET A N 1
ATOM 574 C CA . MET A 1 74 ? -9.700 -2.589 2.960 1.00 94.69 74 MET A CA 1
ATOM 575 C C . MET A 1 74 ? -10.974 -2.036 3.610 1.00 94.69 74 MET A C 1
ATOM 577 O O . MET A 1 74 ? -11.071 -2.044 4.839 1.00 94.69 74 MET A O 1
ATOM 581 N N . HIS A 1 75 ? -11.949 -1.632 2.792 1.00 94.06 75 HIS A N 1
ATOM 582 C CA . HIS A 1 75 ? -13.229 -1.051 3.216 1.00 94.06 75 HIS A CA 1
ATOM 583 C C . HIS A 1 75 ? -14.394 -2.041 3.270 1.00 94.06 75 HIS A C 1
ATOM 585 O O . HIS A 1 75 ? -15.530 -1.633 3.477 1.00 94.06 75 HIS A O 1
ATOM 591 N N . GLU A 1 76 ? -14.147 -3.333 3.064 1.00 92.88 76 GLU A N 1
ATOM 592 C CA . GLU A 1 76 ? -15.210 -4.333 3.129 1.00 92.88 76 GLU A CA 1
ATOM 593 C C . GLU A 1 76 ? -15.786 -4.412 4.555 1.00 92.88 76 GLU A C 1
ATOM 595 O O . GLU A 1 76 ? -15.163 -4.976 5.468 1.00 92.88 76 GLU A O 1
ATOM 600 N N . ASP A 1 77 ? -16.988 -3.857 4.708 1.00 77.50 77 ASP A N 1
ATOM 601 C CA . ASP A 1 77 ? -17.818 -3.933 5.906 1.00 77.50 77 ASP A CA 1
ATOM 602 C C . ASP A 1 77 ? -18.410 -5.340 6.077 1.00 77.50 77 ASP A C 1
ATOM 604 O O . ASP A 1 77 ? -18.733 -6.034 5.113 1.00 77.50 77 ASP A O 1
ATOM 608 N N . GLY A 1 78 ? -18.567 -5.789 7.324 1.00 74.62 78 GLY A N 1
ATOM 609 C CA . GLY A 1 78 ? -19.158 -7.102 7.625 1.00 74.62 78 GLY A CA 1
ATOM 610 C C . GLY A 1 78 ? -18.222 -8.299 7.414 1.00 74.62 78 GLY A C 1
ATOM 611 O O . GLY A 1 78 ? -18.642 -9.446 7.592 1.00 74.62 78 GLY A O 1
ATOM 612 N N . SER A 1 79 ? -16.946 -8.055 7.100 1.00 79.19 79 SER A N 1
ATOM 613 C CA . SER A 1 79 ? -15.911 -9.089 7.130 1.00 79.19 79 SER A CA 1
ATOM 614 C C . SER A 1 79 ? -15.843 -9.727 8.523 1.00 79.19 79 SER A C 1
ATOM 616 O O . SER A 1 79 ? -15.733 -9.038 9.534 1.00 79.19 79 SER A O 1
ATOM 618 N N . ARG A 1 80 ? -15.879 -11.064 8.593 1.00 86.06 80 ARG A N 1
ATOM 619 C CA . ARG A 1 80 ? -15.735 -11.810 9.862 1.00 86.06 80 ARG A CA 1
ATOM 620 C C . ARG A 1 80 ? -14.280 -11.905 10.337 1.00 86.06 80 ARG A C 1
ATOM 622 O O . ARG A 1 80 ? -14.002 -12.566 11.335 1.00 86.06 80 ARG A O 1
ATOM 629 N N . LEU A 1 81 ? -13.346 -11.300 9.603 1.00 92.12 81 LEU A N 1
ATOM 630 C CA . LEU A 1 81 ? -11.926 -11.346 9.916 1.00 92.12 81 LEU A CA 1
ATOM 631 C C . LEU A 1 81 ? -11.586 -10.358 11.039 1.00 92.12 81 LEU A C 1
ATOM 633 O O . LEU A 1 81 ? -11.941 -9.183 10.940 1.00 92.12 81 LEU A O 1
ATOM 637 N N . PRO A 1 82 ? -10.832 -10.779 12.071 1.00 93.75 82 PRO A N 1
ATOM 638 C CA . PRO A 1 82 ? -10.255 -9.841 13.023 1.00 93.75 82 PRO A CA 1
ATOM 639 C C . PRO A 1 82 ? -9.378 -8.813 12.302 1.00 93.75 82 PRO A C 1
ATOM 641 O O . PRO A 1 82 ? -8.617 -9.169 11.398 1.00 93.75 82 PRO A O 1
ATOM 644 N N . ALA A 1 83 ? -9.417 -7.554 12.744 1.00 93.25 83 ALA A N 1
ATOM 645 C CA . ALA A 1 83 ? -8.672 -6.458 12.118 1.00 93.25 83 ALA A CA 1
ATOM 646 C C . ALA A 1 83 ? -7.166 -6.752 11.977 1.00 93.25 83 ALA A C 1
ATOM 648 O O . ALA A 1 83 ? -6.563 -6.392 10.972 1.00 93.25 83 ALA A O 1
ATOM 649 N N . LEU A 1 84 ? -6.565 -7.477 12.929 1.00 93.88 84 LEU A N 1
ATOM 650 C CA . LEU A 1 84 ? -5.164 -7.905 12.845 1.00 93.88 84 LEU A CA 1
ATOM 651 C C . LEU A 1 84 ? -4.895 -8.853 11.666 1.00 93.88 84 LEU A C 1
ATOM 653 O O . LEU A 1 84 ? -3.910 -8.687 10.951 1.00 93.88 84 LEU A O 1
ATOM 657 N N . ILE A 1 85 ? -5.783 -9.823 11.440 1.00 94.75 85 ILE A N 1
ATOM 658 C CA . ILE A 1 85 ? -5.669 -10.765 10.321 1.00 94.75 85 ILE A CA 1
ATOM 659 C C . ILE A 1 85 ? -5.852 -10.021 9.000 1.00 94.75 85 ILE A C 1
ATOM 661 O O . ILE A 1 85 ? -5.059 -10.193 8.075 1.00 94.75 85 ILE A O 1
ATOM 665 N N . LYS A 1 86 ? -6.851 -9.137 8.933 1.00 95.69 86 LYS A N 1
ATOM 666 C CA . LYS A 1 86 ? -7.109 -8.314 7.750 1.00 95.69 86 LYS A CA 1
ATOM 667 C C . LYS A 1 86 ? -5.929 -7.390 7.428 1.00 95.69 86 LYS A C 1
ATOM 669 O O . LYS A 1 86 ? -5.541 -7.298 6.268 1.00 95.69 86 LYS A O 1
ATOM 674 N N . ALA A 1 87 ? -5.282 -6.809 8.441 1.00 95.62 87 ALA A N 1
ATOM 675 C CA . ALA A 1 87 ? -4.058 -6.025 8.272 1.00 95.62 87 ALA A CA 1
ATOM 676 C C . ALA A 1 87 ? -2.900 -6.858 7.694 1.00 95.62 87 ALA A C 1
ATOM 678 O O . ALA A 1 87 ? -2.199 -6.397 6.794 1.00 95.62 87 ALA A O 1
ATOM 679 N N . GLY A 1 88 ? -2.722 -8.097 8.167 1.00 95.81 88 GLY A N 1
ATOM 680 C CA . GLY A 1 88 ? -1.724 -9.022 7.622 1.00 95.81 88 GLY A CA 1
ATOM 681 C C . GLY A 1 88 ? -1.977 -9.365 6.151 1.00 95.81 88 GLY A C 1
ATOM 682 O O . GLY A 1 88 ? -1.053 -9.322 5.341 1.00 95.81 88 GLY A O 1
ATOM 683 N N . LEU A 1 89 ? -3.235 -9.628 5.784 1.00 96.81 89 LEU A N 1
ATOM 684 C CA . LEU A 1 89 ? -3.625 -9.887 4.393 1.00 96.81 89 LEU A CA 1
ATOM 685 C C . LEU A 1 89 ? -3.419 -8.659 3.497 1.00 96.81 89 LEU A C 1
ATOM 687 O O . LEU A 1 89 ? -2.868 -8.790 2.407 1.00 96.81 89 LEU A O 1
ATOM 691 N N . LEU A 1 90 ? -3.796 -7.467 3.973 1.00 97.31 90 LEU A N 1
ATOM 692 C CA . LEU A 1 90 ? -3.540 -6.204 3.273 1.00 97.31 90 LEU A CA 1
ATOM 693 C C . LEU A 1 9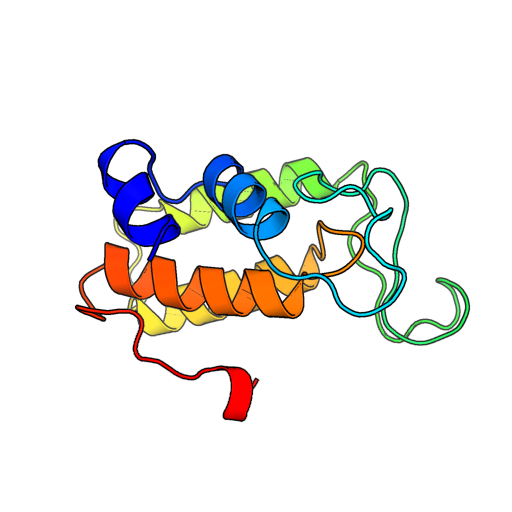0 ? -2.043 -6.004 3.016 1.00 97.31 90 LEU A C 1
ATOM 695 O O . LEU A 1 90 ? -1.663 -5.616 1.914 1.00 97.31 90 LEU A O 1
ATOM 699 N N . HIS A 1 91 ? -1.195 -6.304 4.002 1.00 97.31 91 HIS A N 1
ATOM 700 C CA . HIS A 1 91 ? 0.256 -6.190 3.868 1.00 97.31 91 HIS A CA 1
ATOM 701 C C . HIS A 1 91 ? 0.811 -7.129 2.799 1.00 97.31 91 HIS A C 1
ATOM 703 O O . HIS A 1 91 ? 1.491 -6.676 1.881 1.00 97.31 91 HIS A O 1
ATOM 709 N N . VAL A 1 92 ? 0.486 -8.422 2.889 1.00 96.75 92 VAL A N 1
ATOM 710 C CA . VAL A 1 92 ? 0.965 -9.428 1.930 1.00 96.75 92 VAL A CA 1
ATOM 711 C C . VAL A 1 92 ? 0.490 -9.095 0.518 1.00 96.75 92 VAL A C 1
ATOM 713 O O . VAL A 1 92 ? 1.285 -9.141 -0.421 1.00 96.75 92 VAL A O 1
ATOM 716 N N . GLN A 1 93 ? -0.776 -8.705 0.360 1.00 98.06 93 GLN A N 1
ATOM 717 C CA . GLN A 1 93 ? -1.324 -8.350 -0.946 1.00 98.06 93 GLN A CA 1
ATOM 718 C C . GLN A 1 93 ? -0.651 -7.097 -1.519 1.00 98.06 93 GLN A C 1
ATOM 720 O O . GLN A 1 93 ? -0.284 -7.080 -2.691 1.00 98.06 93 GLN A O 1
ATOM 725 N N . PHE A 1 94 ? -0.429 -6.066 -0.703 1.00 98.25 94 PHE A N 1
ATOM 726 C CA . PHE A 1 94 ? 0.271 -4.855 -1.127 1.00 98.25 94 PHE A CA 1
ATOM 727 C C . PHE A 1 94 ? 1.717 -5.143 -1.570 1.00 98.25 94 PHE A C 1
ATOM 729 O O . PHE A 1 94 ? 2.131 -4.693 -2.641 1.00 98.25 94 PHE A O 1
ATOM 736 N N . GLU A 1 95 ? 2.466 -5.946 -0.805 1.00 96.62 95 GLU A N 1
ATOM 737 C CA . GLU A 1 95 ? 3.827 -6.364 -1.175 1.00 96.62 95 GLU A CA 1
ATOM 738 C C . GLU A 1 95 ? 3.854 -7.193 -2.466 1.00 96.62 95 GLU A C 1
ATOM 740 O O . GLU A 1 95 ? 4.771 -7.037 -3.274 1.00 96.62 95 GLU A O 1
ATOM 745 N N . THR A 1 96 ? 2.829 -8.025 -2.678 1.00 97.19 96 THR A N 1
ATOM 746 C CA . THR A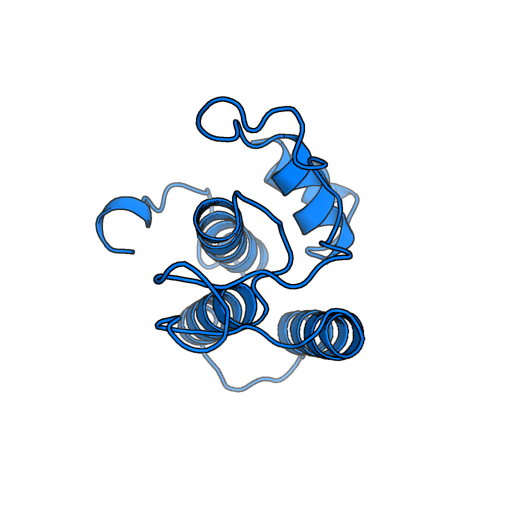 1 96 ? 2.659 -8.862 -3.878 1.00 97.19 96 THR A CA 1
ATOM 747 C C . THR A 1 96 ? 2.376 -8.017 -5.121 1.00 97.19 96 THR A C 1
ATOM 749 O O . THR A 1 96 ? 2.937 -8.277 -6.185 1.00 97.19 96 THR A O 1
ATOM 752 N N . ILE A 1 97 ? 1.541 -6.979 -5.003 1.00 98.19 97 ILE A N 1
ATOM 753 C CA . ILE A 1 97 ? 1.275 -6.026 -6.096 1.00 98.19 97 ILE A CA 1
ATOM 754 C C . ILE A 1 97 ? 2.540 -5.212 -6.422 1.00 98.19 97 ILE A C 1
ATOM 756 O O . ILE A 1 97 ? 2.807 -4.893 -7.588 1.00 98.19 97 ILE A O 1
ATOM 760 N N . HIS A 1 98 ? 3.329 -4.903 -5.388 1.00 97.31 98 HIS A N 1
ATOM 761 C CA . HIS A 1 98 ? 4.587 -4.159 -5.455 1.00 97.31 98 HIS A CA 1
ATOM 762 C C . HIS A 1 98 ? 4.472 -2.867 -6.297 1.00 97.31 98 HIS A C 1
ATOM 764 O O . HIS A 1 98 ? 5.167 -2.711 -7.315 1.00 97.31 98 HIS A O 1
ATOM 770 N N . PRO A 1 99 ? 3.548 -1.954 -5.935 1.00 97.31 99 PRO A N 1
ATOM 771 C CA . PRO A 1 99 ? 3.106 -0.884 -6.826 1.00 97.31 99 PRO A CA 1
ATOM 772 C C . PRO A 1 99 ? 4.132 0.232 -7.048 1.00 97.31 99 PRO A C 1
ATOM 774 O O . PRO A 1 99 ? 4.003 0.991 -8.005 1.00 97.31 99 PRO A O 1
ATOM 777 N N . PHE A 1 100 ? 5.162 0.348 -6.213 1.00 95.25 100 PHE A N 1
ATOM 778 C CA . PHE A 1 100 ? 6.194 1.382 -6.319 1.00 95.25 100 PHE A CA 1
ATOM 779 C C . PHE A 1 100 ? 7.528 0.823 -6.853 1.00 95.25 100 PHE A C 1
ATOM 781 O O . PHE A 1 100 ? 7.791 -0.381 -6.816 1.00 95.25 100 PHE A O 1
ATOM 788 N N . LEU A 1 101 ? 8.408 1.694 -7.364 1.00 92.12 101 LEU A N 1
ATOM 789 C CA . LEU A 1 101 ? 9.754 1.315 -7.848 1.00 92.12 101 LEU A CA 1
ATOM 790 C C . LEU A 1 101 ? 10.800 1.153 -6.728 1.00 92.12 101 LEU A C 1
ATOM 792 O O . LEU A 1 101 ? 11.887 0.603 -6.943 1.00 92.12 101 LEU A O 1
ATOM 796 N N . ASP A 1 102 ? 10.505 1.700 -5.557 1.00 89.75 102 ASP A N 1
ATOM 797 C CA . ASP A 1 102 ? 11.199 1.508 -4.287 1.00 89.75 102 ASP A CA 1
ATOM 798 C C . ASP A 1 102 ? 10.177 1.769 -3.172 1.00 89.75 102 ASP A C 1
ATOM 800 O O . ASP A 1 102 ? 9.103 2.292 -3.434 1.00 89.75 102 ASP A O 1
ATOM 804 N N . GLY A 1 103 ? 10.486 1.411 -1.931 1.00 91.19 103 GLY A N 1
ATOM 805 C CA . GLY A 1 103 ? 9.679 1.839 -0.790 1.00 91.19 103 GLY A CA 1
ATOM 806 C C . GLY A 1 103 ? 8.488 0.953 -0.445 1.00 91.19 103 GLY A C 1
ATOM 807 O O . GLY A 1 103 ? 7.950 1.159 0.638 1.00 91.19 103 GLY A O 1
ATOM 808 N N . ASN A 1 104 ? 8.158 -0.064 -1.253 1.00 94.00 104 ASN A N 1
ATOM 809 C CA . ASN A 1 104 ? 7.036 -0.984 -1.003 1.00 94.00 104 ASN A CA 1
ATOM 810 C C . ASN A 1 104 ? 7.036 -1.517 0.436 1.00 94.00 104 ASN A C 1
ATOM 812 O O . ASN A 1 104 ? 6.156 -1.126 1.189 1.00 94.00 104 ASN A O 1
ATOM 816 N N . GLY A 1 105 ? 8.104 -2.193 0.879 1.00 92.06 105 GLY A N 1
ATOM 817 C CA . GLY A 1 105 ? 8.211 -2.714 2.254 1.00 92.06 105 GLY A CA 1
ATOM 818 C C . GLY A 1 105 ? 7.967 -1.688 3.369 1.00 92.06 105 GLY A C 1
ATOM 819 O O . GLY A 1 105 ? 7.382 -1.994 4.406 1.00 92.06 105 GLY A O 1
ATOM 820 N N . ARG A 1 106 ? 8.406 -0.433 3.188 1.00 91.81 106 ARG A N 1
ATOM 821 C CA . ARG A 1 106 ? 8.169 0.633 4.183 1.00 91.81 106 ARG A CA 1
ATOM 822 C C . ARG A 1 106 ? 6.712 1.080 4.167 1.00 91.81 106 ARG A C 1
ATOM 824 O O . ARG A 1 106 ? 6.119 1.248 5.231 1.00 91.81 106 ARG A O 1
ATOM 831 N N . THR A 1 107 ? 6.152 1.259 2.977 1.00 94.00 107 THR A N 1
ATOM 832 C CA . THR A 1 107 ? 4.758 1.656 2.792 1.00 94.00 107 THR A CA 1
ATOM 833 C C . THR A 1 107 ? 3.794 0.552 3.228 1.00 94.00 107 THR A C 1
ATOM 835 O O . THR A 1 107 ? 2.798 0.862 3.873 1.00 94.00 107 THR A O 1
ATOM 838 N N . GLY A 1 108 ? 4.113 -0.720 2.982 1.00 95.12 108 GLY A N 1
ATOM 839 C CA . GLY A 1 108 ? 3.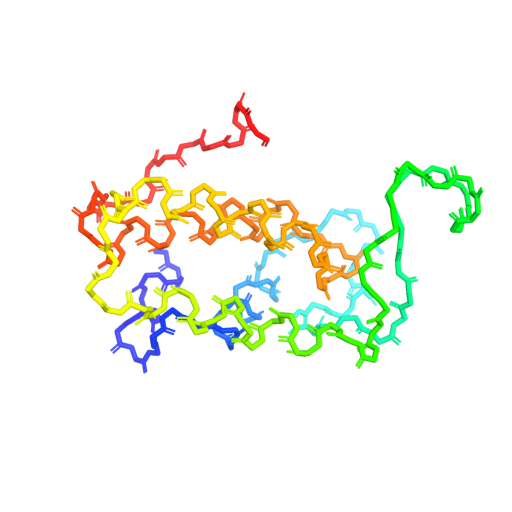343 -1.879 3.427 1.00 95.12 108 GLY A CA 1
ATOM 840 C C . GLY A 1 108 ? 3.265 -1.967 4.951 1.00 95.12 108 GLY A C 1
ATOM 841 O O . GLY A 1 108 ? 2.172 -2.037 5.514 1.00 95.12 108 GLY A O 1
ATOM 842 N N . ARG A 1 109 ? 4.399 -1.835 5.651 1.00 93.81 109 ARG A N 1
ATOM 843 C CA . ARG A 1 109 ? 4.408 -1.775 7.126 1.00 93.81 109 ARG A CA 1
ATOM 844 C C . ARG A 1 109 ? 3.638 -0.575 7.675 1.00 93.81 109 ARG A C 1
ATOM 846 O O . ARG A 1 109 ? 2.939 -0.697 8.678 1.00 93.81 109 ARG A O 1
ATOM 853 N N . LEU A 1 110 ? 3.742 0.580 7.021 1.00 92.19 110 LEU A N 1
ATOM 854 C CA . LEU A 1 110 ? 2.974 1.763 7.403 1.00 92.19 110 LEU A CA 1
ATOM 855 C C . LEU A 1 110 ? 1.464 1.550 7.208 1.00 92.19 110 LEU A C 1
ATOM 857 O O . LEU A 1 110 ? 0.686 1.954 8.073 1.00 92.19 110 LEU A O 1
ATOM 861 N N . LEU A 1 111 ? 1.055 0.902 6.113 1.00 95.00 111 LEU A N 1
ATOM 862 C CA . LEU A 1 111 ? -0.340 0.555 5.838 1.00 95.00 111 LEU A CA 1
ATOM 863 C C . LEU A 1 111 ? -0.929 -0.301 6.964 1.00 95.00 111 LEU A C 1
ATOM 865 O O . LEU A 1 111 ? -2.026 0.002 7.427 1.00 95.00 111 LEU A O 1
ATOM 869 N N . VAL A 1 112 ? -0.192 -1.303 7.456 1.00 94.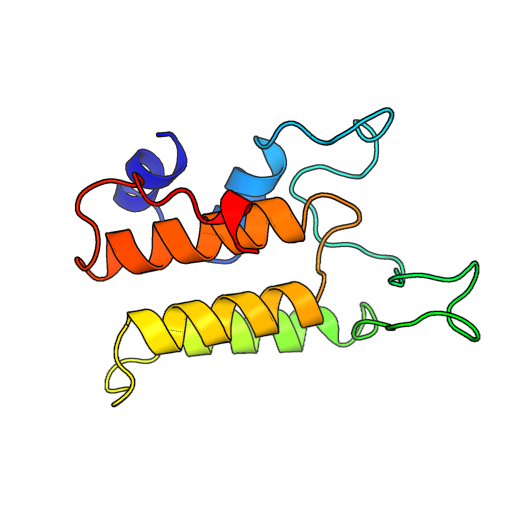94 112 VAL A N 1
ATOM 870 C CA . VAL A 1 112 ? -0.616 -2.121 8.608 1.00 94.94 112 VAL A CA 1
ATOM 871 C C . VAL A 1 112 ? -0.910 -1.242 9.817 1.00 94.94 112 VAL A C 1
ATOM 873 O O . VAL A 1 112 ? -1.996 -1.317 10.391 1.00 94.94 112 VAL A O 1
ATOM 876 N N . THR A 1 113 ? 0.034 -0.380 10.190 1.00 92.75 113 THR A N 1
ATOM 877 C CA . THR A 1 113 ? -0.116 0.480 11.366 1.00 92.75 113 THR A CA 1
ATOM 878 C C . THR A 1 113 ? -1.299 1.436 11.225 1.00 92.75 113 THR A C 1
ATOM 880 O O . THR A 1 113 ? -2.091 1.565 12.156 1.00 92.75 113 THR A O 1
ATOM 883 N N . LEU A 1 114 ? -1.462 2.075 10.061 1.00 92.69 114 LEU A N 1
ATOM 884 C CA . LEU A 1 114 ? -2.590 2.975 9.807 1.00 92.69 114 LEU A CA 1
ATOM 885 C C . LEU A 1 114 ? -3.926 2.230 9.846 1.00 92.69 114 LEU A C 1
ATOM 887 O O . LEU A 1 114 ? -4.864 2.710 10.480 1.00 92.69 114 LEU A O 1
ATOM 891 N N . TYR A 1 115 ? -4.003 1.049 9.232 1.00 94.81 115 TYR A N 1
ATOM 892 C CA . TYR A 1 115 ? -5.211 0.230 9.241 1.00 94.81 115 TYR A CA 1
ATOM 893 C C . TYR A 1 115 ? -5.621 -0.159 10.667 1.00 94.81 115 TYR A C 1
ATOM 895 O O . TYR A 1 115 ? -6.787 -0.019 11.038 1.00 94.81 115 TYR A O 1
ATOM 903 N N . LEU A 1 116 ? -4.665 -0.586 11.496 1.00 94.44 116 LEU A N 1
ATOM 904 C CA . LEU A 1 116 ? -4.927 -0.936 12.893 1.00 94.44 116 LEU A CA 1
ATOM 905 C C . LEU A 1 116 ? -5.356 0.273 13.737 1.00 94.44 116 LEU A C 1
ATOM 907 O O . LEU A 1 116 ? -6.199 0.111 14.620 1.00 94.44 116 LEU A O 1
ATOM 911 N N . CYS A 1 117 ? -4.825 1.469 13.459 1.00 92.56 117 CYS A N 1
ATOM 912 C CA . CYS A 1 117 ? -5.274 2.699 14.114 1.00 92.56 117 CYS A CA 1
ATOM 913 C C . CYS A 1 117 ? -6.708 3.078 13.717 1.00 92.56 117 CYS A C 1
ATOM 915 O O . CYS A 1 117 ? -7.526 3.370 14.585 1.00 92.56 117 CYS A O 1
ATOM 917 N N . VAL A 1 118 ? -7.035 3.028 12.420 1.00 91.81 118 VAL A N 1
ATOM 918 C CA . VAL A 1 118 ? -8.388 3.328 11.911 1.00 91.81 118 VAL A CA 1
ATOM 919 C C . VAL A 1 118 ? -9.431 2.373 12.496 1.00 91.81 118 VAL A C 1
ATOM 921 O O . VAL A 1 118 ? -10.536 2.793 12.819 1.00 91.81 118 VAL A O 1
ATOM 924 N N . ASN A 1 119 ? -9.068 1.104 12.695 1.00 91.75 119 ASN A N 1
ATOM 925 C CA . ASN A 1 119 ? -9.952 0.095 13.282 1.00 91.75 119 ASN A CA 1
ATOM 926 C C . ASN A 1 119 ? -9.925 0.074 14.825 1.00 91.75 119 ASN A C 1
ATOM 928 O O . ASN A 1 119 ? -10.469 -0.845 15.434 1.00 91.75 119 ASN A O 1
ATOM 932 N N . GLY A 1 120 ? -9.271 1.044 15.476 1.00 90.94 120 GLY A N 1
ATOM 933 C CA . GLY A 1 120 ? -9.256 1.182 16.936 1.00 90.94 120 GLY A CA 1
ATOM 934 C C . GLY A 1 120 ? -8.473 0.101 17.692 1.00 90.94 120 GLY A C 1
ATOM 935 O O . GLY A 1 120 ? -8.524 0.062 18.921 1.00 90.94 120 GLY A O 1
ATOM 936 N N . VAL A 1 121 ? -7.733 -0.765 16.990 1.00 91.19 121 VAL A N 1
ATOM 937 C CA . VAL A 1 121 ? -6.860 -1.781 17.606 1.00 91.19 121 VAL A CA 1
ATOM 938 C C . VAL A 1 121 ? -5.636 -1.120 18.235 1.00 91.19 121 VAL A C 1
ATOM 940 O O . VAL A 1 121 ? -5.197 -1.507 19.316 1.00 91.19 121 VAL A O 1
ATOM 943 N N . LEU A 1 122 ? -5.096 -0.102 17.564 1.00 89.00 122 LEU A N 1
ATOM 944 C CA . LEU A 1 122 ? -4.029 0.748 18.079 1.00 89.00 122 LEU A CA 1
ATOM 945 C C . LEU A 1 122 ? -4.573 2.157 18.321 1.00 89.00 122 LEU A C 1
ATOM 947 O O . LEU A 1 122 ? -5.263 2.717 17.477 1.00 89.00 122 LEU A O 1
ATOM 951 N N . ARG A 1 123 ? -4.238 2.758 19.465 1.00 81.69 123 ARG A N 1
ATOM 952 C CA . ARG A 1 123 ? -4.526 4.185 19.717 1.00 81.69 123 ARG A CA 1
ATOM 953 C C . ARG A 1 123 ? -3.518 5.093 19.027 1.00 81.69 123 ARG A C 1
ATOM 955 O O . ARG A 1 123 ? -3.848 6.179 18.570 1.00 81.69 123 ARG A O 1
ATOM 962 N N . GLU A 1 124 ? -2.281 4.620 18.968 1.00 79.56 124 GLU A N 1
ATOM 963 C CA . GLU A 1 124 ? -1.136 5.328 18.431 1.00 79.56 124 GLU A CA 1
ATOM 964 C C . GLU A 1 124 ? -0.252 4.350 17.651 1.00 79.56 124 GLU A C 1
ATOM 966 O O . GLU A 1 124 ? -0.256 3.145 17.926 1.00 79.56 124 GLU A O 1
ATOM 971 N N . PRO A 1 125 ? 0.539 4.841 16.687 1.00 76.94 125 PRO A N 1
ATOM 972 C CA . PRO A 1 125 ? 1.301 4.022 15.757 1.00 76.94 125 PRO A CA 1
ATOM 973 C C . PRO A 1 125 ? 2.626 3.565 16.392 1.00 76.94 125 PRO A C 1
ATOM 975 O O . PRO A 1 125 ? 3.710 3.824 15.874 1.00 76.94 125 PRO A O 1
ATOM 978 N N . LEU A 1 126 ? 2.532 2.922 17.556 1.00 76.62 126 LEU A N 1
ATOM 979 C CA . LEU A 1 126 ? 3.661 2.507 18.397 1.00 76.62 126 LEU A CA 1
ATOM 980 C C . LEU A 1 126 ? 4.189 1.111 18.035 1.00 76.62 126 LEU A C 1
ATOM 982 O O . LEU A 1 126 ? 5.170 0.641 18.608 1.00 76.62 126 LEU A O 1
ATOM 986 N N . LEU A 1 127 ? 3.540 0.432 17.086 1.00 73.88 127 LEU A N 1
ATOM 987 C CA . LEU A 1 127 ? 3.911 -0.911 16.671 1.00 73.88 127 LEU A CA 1
ATOM 988 C C . LEU A 1 127 ? 5.141 -0.876 15.750 1.00 73.88 127 LEU A C 1
ATOM 990 O O . LEU A 1 127 ? 5.060 -0.495 14.581 1.00 73.88 127 LEU A O 1
ATOM 994 N N . TYR A 1 128 ? 6.285 -1.319 16.273 1.00 73.88 128 TYR A N 1
ATOM 995 C CA . TYR A 1 128 ? 7.538 -1.415 15.524 1.00 73.88 128 TYR A CA 1
ATOM 996 C C . TYR A 1 128 ? 7.629 -2.731 14.725 1.00 73.88 128 TYR A C 1
ATOM 998 O O . TYR A 1 128 ? 8.385 -3.641 15.058 1.00 73.88 128 TYR A O 1
ATOM 1006 N N . LEU A 1 129 ? 6.834 -2.832 13.652 1.00 71.12 129 LEU A N 1
ATOM 1007 C CA . LEU A 1 129 ? 6.760 -4.016 12.773 1.00 71.12 129 LEU A CA 1
ATOM 1008 C C . LEU A 1 129 ? 8.085 -4.366 12.083 1.00 71.12 129 LEU A C 1
ATOM 1010 O O . LEU A 1 129 ? 8.354 -5.534 11.825 1.00 71.12 129 LEU A O 1
ATOM 1014 N N . SER A 1 130 ? 8.931 -3.371 11.816 1.00 69.38 130 SER A N 1
ATOM 1015 C CA . SER A 1 130 ? 10.189 -3.542 11.075 1.00 69.38 130 SER A CA 1
ATOM 1016 C C . SER A 1 130 ? 11.208 -4.468 11.752 1.00 69.38 130 SER A C 1
ATOM 1018 O O . SER A 1 130 ? 12.187 -4.840 11.117 1.00 69.38 130 SER A O 1
ATOM 1020 N N . LEU A 1 131 ? 11.021 -4.819 13.030 1.00 58.19 131 LEU A N 1
ATOM 1021 C CA . LEU A 1 131 ? 11.899 -5.760 13.739 1.00 58.19 131 LEU A CA 1
ATOM 1022 C C . LEU A 1 131 ? 11.610 -7.228 13.386 1.00 58.19 131 LEU A C 1
ATOM 1024 O O . LEU A 1 131 ? 12.445 -8.088 13.643 1.00 58.19 131 LEU A O 1
ATOM 1028 N N . TYR A 1 132 ? 10.437 -7.505 12.810 1.00 59.69 132 TYR A N 1
ATOM 1029 C CA . TYR A 1 132 ? 9.944 -8.860 12.548 1.00 59.69 132 TYR A CA 1
ATOM 1030 C C . TYR A 1 132 ? 9.522 -9.091 11.086 1.00 59.69 132 TYR A C 1
ATOM 1032 O O . TYR A 1 132 ? 9.216 -10.229 10.732 1.00 59.69 132 TYR A O 1
ATOM 1040 N N . CYS A 1 133 ? 9.464 -8.040 10.252 1.00 53.75 133 CYS A N 1
ATOM 1041 C CA . CYS A 1 133 ? 8.974 -8.080 8.866 1.00 53.75 133 CYS A CA 1
ATOM 1042 C C . CYS A 1 133 ? 9.833 -7.248 7.903 1.00 53.75 133 CYS A C 1
ATOM 1044 O O . CYS A 1 133 ? 9.928 -6.008 8.098 1.00 53.75 133 CYS A O 1
#

Radius of gyration: 14.91 Å; chains: 1; bounding box: 39×30×37 Å

Secondary structure (DSSP, 8-state):
-HHHHHTTTS-SSHHHHHHHHHHS---SS-TTS-TT---SS---BSSSSGGG-SB-PPPHHHHHHHHHHHHHHHT-TT--S-HHHHHHHHHHHHHHH--SSS-HHHHHHHHHHHHHHHTTS-SSS---GGGT-

pLDDT: mean 88.63, std 11.79, range [46.47, 98.31]

Sequence (133 aa):
MYGLVRLGDLPLSLRLIREMHERLPLSGRGGTKNPGEFRRSQNWIGGSRPGNALFVPPPPTEMDACLDALERFMHEDGSRLPALIKAGLLHVQFETIHPFLDGNGRTGRLLVTLYLCVNGVLREPLLYLSLYC